Protein AF-Q5DHF4-F1 (afdb_monomer)

Sequence (108 aa):
MCNHASPGHPGHPYKANAWPYVVRICTQFREAENAPVLPWAAYTPNMSPPIEHVCYTLDRRVRQRVPVQANIQRLRTAIEEEWDNIPLAIINSLINSMRRRCVLHCMR

Secondary structure (DSSP, 8-state):
-------------------HHHHHHHHHHHHHTT-------TT-TT---HHHHHHHHHHHHHHHSSS---SHHHHHHHHHHHHHTS-HHHHHHHHHHHHHHHHHHHT-

Radius of gyration: 18.29 Å; Cα contacts (8 Å, |Δi|>4): 28; chains: 1; bounding box: 51×37×46 Å

Structure (mmCIF, N/CA/C/O backbone):
data_AF-Q5DHF4-F1
#
_entry.id   AF-Q5DHF4-F1
#
loop_
_atom_site.group_PDB
_atom_site.id
_atom_site.type_symbol
_atom_site.label_atom_id
_atom_site.label_alt_id
_atom_site.label_comp_id
_atom_site.label_asym_id
_atom_site.label_entity_id
_atom_site.label_seq_id
_atom_site.pdbx_PDB_ins_code
_atom_site.Cartn_x
_atom_site.Cartn_y
_atom_site.Cartn_z
_atom_site.occupancy
_atom_site.B_iso_or_equiv
_atom_site.auth_seq_id
_atom_site.auth_comp_id
_atom_site.auth_asym_id
_atom_site.auth_atom_id
_atom_site.pdbx_PDB_model_num
ATOM 1 N N . MET A 1 1 ? 35.585 7.755 -13.337 1.00 36.84 1 MET A N 1
ATOM 2 C CA . MET A 1 1 ? 35.652 8.274 -11.954 1.00 36.84 1 MET A CA 1
ATOM 3 C C . MET A 1 1 ? 35.468 9.780 -12.016 1.00 36.84 1 MET A C 1
ATOM 5 O O . MET A 1 1 ? 36.409 10.459 -12.390 1.00 36.84 1 MET A O 1
ATOM 9 N N . CYS A 1 2 ? 34.281 10.299 -11.701 1.00 26.50 2 CYS A N 1
ATOM 10 C CA . CYS A 1 2 ? 34.073 11.739 -11.522 1.00 26.50 2 CYS A CA 1
ATOM 11 C C . CYS A 1 2 ? 33.163 11.948 -10.308 1.00 26.50 2 CYS A C 1
ATOM 13 O O . CYS A 1 2 ? 31.942 11.888 -10.407 1.00 26.50 2 CYS A O 1
ATOM 15 N N . ASN A 1 3 ? 33.801 12.138 -9.154 1.00 35.25 3 ASN A N 1
ATOM 16 C CA . ASN A 1 3 ? 33.198 12.666 -7.937 1.00 35.25 3 ASN A CA 1
ATOM 17 C C . ASN A 1 3 ? 33.026 14.168 -8.118 1.00 35.25 3 ASN A C 1
ATOM 19 O O . ASN A 1 3 ? 34.050 14.833 -8.184 1.00 35.25 3 ASN A O 1
ATOM 23 N N . HIS A 1 4 ? 31.809 14.703 -8.143 1.00 32.00 4 HIS A N 1
ATOM 24 C CA . HIS A 1 4 ? 31.553 16.085 -7.726 1.00 32.00 4 HIS A CA 1
ATOM 25 C C . HIS A 1 4 ? 30.302 16.080 -6.843 1.00 32.00 4 HIS A C 1
ATOM 27 O O . HIS A 1 4 ? 29.190 15.814 -7.295 1.00 32.00 4 HIS A O 1
ATOM 33 N N . ALA A 1 5 ? 30.529 16.307 -5.551 1.00 36.75 5 ALA A N 1
ATOM 34 C CA . ALA A 1 5 ? 29.499 16.572 -4.562 1.00 36.75 5 ALA A CA 1
ATOM 35 C C . ALA A 1 5 ? 28.856 17.941 -4.842 1.00 36.75 5 ALA A C 1
ATOM 37 O O . ALA A 1 5 ? 29.550 18.875 -5.240 1.00 36.75 5 ALA A O 1
ATOM 38 N N . SER A 1 6 ? 27.550 18.075 -4.601 1.00 32.25 6 SER A N 1
ATOM 39 C CA . SER A 1 6 ? 26.890 19.384 -4.509 1.00 32.25 6 SER A CA 1
ATOM 40 C C . SER A 1 6 ? 26.238 19.560 -3.135 1.00 32.25 6 SER A C 1
ATOM 42 O O . SER A 1 6 ? 25.707 18.584 -2.594 1.00 32.25 6 SER A O 1
ATOM 44 N N . PRO A 1 7 ? 26.325 20.771 -2.550 1.00 37.59 7 PRO A N 1
ATOM 45 C CA . PRO A 1 7 ? 26.000 21.035 -1.158 1.00 37.59 7 PRO A CA 1
ATOM 46 C C . PRO A 1 7 ? 24.495 21.243 -0.956 1.00 37.59 7 PRO A C 1
ATOM 48 O O . PRO A 1 7 ? 23.752 21.549 -1.887 1.00 37.59 7 PRO A O 1
ATOM 51 N N . GLY A 1 8 ? 24.049 21.020 0.279 1.00 45.72 8 GLY A N 1
ATOM 52 C CA . GLY A 1 8 ? 22.641 20.991 0.656 1.00 45.72 8 GLY A CA 1
ATOM 53 C C . GLY A 1 8 ? 21.886 22.308 0.458 1.00 45.72 8 GLY A C 1
ATOM 54 O O . GLY A 1 8 ? 22.415 23.394 0.671 1.00 45.72 8 GLY A O 1
ATOM 55 N N . HIS A 1 9 ? 20.598 22.167 0.142 1.00 33.50 9 HIS A N 1
ATOM 56 C CA . HIS A 1 9 ? 19.557 23.154 0.418 1.00 33.50 9 HIS A CA 1
ATOM 57 C C . HIS A 1 9 ? 18.306 22.415 0.937 1.00 33.50 9 HIS A C 1
ATOM 59 O O . HIS A 1 9 ? 18.046 21.290 0.491 1.00 33.50 9 HIS A O 1
ATOM 65 N N . PRO A 1 10 ? 17.549 22.983 1.898 1.00 47.75 10 PRO A N 1
ATOM 66 C CA . PRO A 1 10 ? 16.504 22.281 2.622 1.00 47.75 10 PRO A CA 1
ATOM 67 C C . PRO A 1 10 ? 15.177 22.450 1.882 1.00 47.75 10 PRO A C 1
ATOM 69 O O . PRO A 1 10 ? 14.631 23.544 1.778 1.00 47.75 10 PRO A O 1
ATOM 72 N N . GLY A 1 11 ? 14.658 21.357 1.344 1.00 31.38 11 GLY A N 1
ATOM 73 C CA . GLY A 1 11 ? 13.377 21.347 0.656 1.00 31.38 11 GLY A CA 1
ATOM 74 C C . GLY A 1 11 ? 12.952 19.909 0.458 1.00 31.38 11 GLY A C 1
ATOM 75 O O . GLY A 1 11 ? 13.554 19.201 -0.339 1.00 31.38 11 GLY A O 1
ATOM 76 N N . HIS A 1 12 ? 11.987 19.489 1.274 1.00 43.25 12 HIS A N 1
ATOM 77 C CA . HIS A 1 12 ? 11.369 18.165 1.343 1.00 43.25 12 HIS A CA 1
ATOM 78 C C . HIS A 1 12 ? 11.539 17.291 0.085 1.00 43.25 12 HIS A C 1
ATOM 80 O O . HIS A 1 12 ? 10.801 17.457 -0.886 1.00 43.25 12 HIS A O 1
ATOM 86 N N . PRO A 1 13 ? 12.428 16.285 0.130 1.00 38.12 13 PRO A N 1
ATOM 87 C CA . PRO A 1 13 ? 12.365 15.158 -0.767 1.00 38.12 13 PRO A CA 1
ATOM 88 C C . PRO A 1 13 ? 11.818 13.977 0.035 1.00 38.12 13 PRO A C 1
ATOM 90 O O . PRO A 1 13 ? 12.404 13.564 1.037 1.00 38.12 13 PRO A O 1
ATOM 93 N N . TYR A 1 14 ? 10.729 13.368 -0.411 1.00 41.78 14 TYR A N 1
ATOM 94 C CA . TYR A 1 14 ? 10.479 11.949 -0.138 1.00 41.78 14 TYR A CA 1
ATOM 95 C C . TYR A 1 14 ? 11.582 11.158 -0.862 1.00 41.78 14 TYR A C 1
ATOM 97 O O . TYR A 1 14 ? 11.411 10.581 -1.927 1.00 41.78 14 TYR A O 1
ATOM 105 N N . LYS A 1 15 ? 12.794 11.249 -0.312 1.00 45.19 15 LYS A N 1
ATOM 106 C CA . LYS A 1 15 ? 13.962 10.465 -0.669 1.00 45.19 15 LYS A CA 1
ATOM 107 C C . LYS A 1 15 ? 13.833 9.197 0.154 1.00 45.19 15 LYS A C 1
ATOM 109 O O . LYS A 1 15 ? 13.637 9.289 1.364 1.00 45.19 15 LYS A O 1
ATOM 114 N N . ALA A 1 16 ? 13.998 8.034 -0.465 1.00 52.47 16 ALA A N 1
ATOM 115 C CA . ALA A 1 16 ? 14.301 6.828 0.288 1.00 52.47 16 ALA A CA 1
ATOM 116 C C . 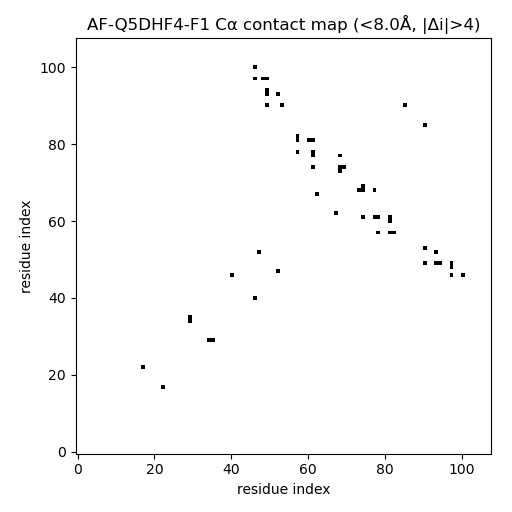ALA A 1 16 ? 15.646 7.050 1.005 1.00 52.47 16 ALA A C 1
ATOM 118 O O . ALA A 1 16 ? 16.717 6.784 0.468 1.00 52.47 16 ALA A O 1
ATOM 119 N N . ASN A 1 17 ? 15.591 7.586 2.220 1.00 52.59 17 ASN A N 1
ATOM 120 C CA . ASN A 1 17 ? 16.689 7.712 3.171 1.00 52.59 17 ASN A CA 1
ATOM 121 C C . ASN A 1 17 ? 16.938 6.367 3.872 1.00 52.59 17 ASN A C 1
ATOM 123 O O . ASN A 1 17 ? 17.215 6.317 5.069 1.00 52.59 17 ASN A O 1
ATOM 127 N N . ALA A 1 18 ? 16.806 5.266 3.126 1.00 59.72 18 ALA A N 1
ATOM 128 C CA . ALA A 1 18 ? 17.052 3.938 3.648 1.00 59.72 18 ALA A CA 1
ATOM 129 C C . ALA A 1 18 ? 18.522 3.848 4.067 1.00 59.72 18 ALA A C 1
ATOM 131 O O . ALA A 1 18 ? 19.427 4.188 3.303 1.00 59.72 18 ALA A O 1
ATOM 132 N N . TRP A 1 19 ? 18.749 3.404 5.301 1.00 75.19 19 TRP A N 1
ATOM 133 C CA . TRP A 1 19 ? 20.086 3.212 5.847 1.00 75.19 19 TRP A CA 1
ATOM 134 C C . TRP A 1 19 ? 20.929 2.350 4.892 1.00 75.19 19 TRP A C 1
ATOM 136 O O . TRP A 1 19 ? 20.397 1.372 4.360 1.00 75.19 19 TRP A O 1
ATOM 146 N N . PRO A 1 20 ? 22.235 2.626 4.702 1.00 75.62 20 PRO A N 1
ATOM 147 C CA . PRO A 1 20 ? 23.089 1.841 3.800 1.00 75.62 20 PRO A CA 1
ATOM 148 C C . PRO A 1 20 ? 23.022 0.331 4.069 1.00 75.62 20 PRO A C 1
ATOM 150 O O . PRO A 1 20 ? 23.055 -0.489 3.153 1.00 75.62 20 PRO A O 1
ATOM 153 N N . TYR A 1 21 ? 22.850 -0.034 5.340 1.00 77.12 21 TYR A N 1
ATOM 154 C CA . TYR A 1 21 ? 22.614 -1.406 5.771 1.00 77.12 21 TYR A CA 1
ATOM 155 C C . TYR A 1 21 ? 21.314 -2.009 5.209 1.00 77.12 21 TYR A C 1
ATOM 157 O O . TYR A 1 21 ? 21.337 -3.119 4.682 1.00 77.12 21 TYR A O 1
ATOM 165 N N . VAL A 1 22 ? 20.202 -1.269 5.274 1.00 78.69 22 VAL A N 1
ATOM 166 C CA . VAL A 1 22 ? 18.895 -1.678 4.735 1.00 78.69 22 VAL A CA 1
ATOM 167 C C . VAL A 1 22 ? 18.974 -1.824 3.219 1.00 78.69 22 VAL A C 1
ATOM 169 O O . VAL A 1 22 ? 18.530 -2.833 2.683 1.00 78.69 22 VAL A O 1
ATOM 172 N N . VAL A 1 23 ? 19.619 -0.877 2.532 1.00 79.31 23 VAL A N 1
ATOM 173 C CA . VAL A 1 23 ? 19.826 -0.948 1.076 1.00 79.31 23 VAL A CA 1
ATOM 174 C C . VAL A 1 23 ? 20.561 -2.230 0.691 1.00 79.31 23 VAL A C 1
ATOM 176 O O . VAL A 1 23 ? 20.140 -2.925 -0.233 1.00 79.31 23 VAL A O 1
ATOM 179 N N . ARG A 1 24 ? 21.625 -2.580 1.421 1.00 83.62 24 ARG A N 1
ATOM 180 C CA . ARG A 1 24 ? 22.407 -3.796 1.170 1.00 83.62 24 ARG A CA 1
ATOM 181 C C . ARG A 1 24 ? 21.575 -5.066 1.353 1.00 83.62 24 ARG A C 1
ATOM 183 O O . ARG A 1 24 ? 21.581 -5.908 0.463 1.00 83.62 24 ARG A O 1
ATOM 190 N N . ILE A 1 25 ? 20.843 -5.187 2.461 1.00 85.94 25 ILE A N 1
ATOM 191 C CA . ILE A 1 25 ? 20.005 -6.369 2.730 1.00 85.94 25 ILE A CA 1
ATOM 192 C C . ILE A 1 25 ? 18.897 -6.504 1.691 1.00 85.94 25 ILE A C 1
ATOM 194 O O . ILE A 1 25 ? 18.709 -7.579 1.130 1.00 85.94 25 ILE A O 1
ATOM 198 N N . CYS A 1 26 ? 18.191 -5.414 1.387 1.00 81.62 26 CYS A N 1
ATOM 199 C CA . CYS A 1 26 ? 17.136 -5.430 0.379 1.00 81.62 26 CYS A CA 1
ATOM 200 C C . CYS A 1 26 ? 17.679 -5.796 -1.010 1.00 81.62 26 CYS A C 1
ATOM 202 O O . CYS A 1 26 ? 16.998 -6.483 -1.765 1.00 81.62 26 CYS A O 1
ATOM 204 N N . THR A 1 27 ? 18.903 -5.371 -1.338 1.00 82.00 27 THR A N 1
ATOM 205 C CA . THR A 1 27 ? 19.560 -5.719 -2.606 1.00 82.00 27 THR A CA 1
ATOM 206 C C . THR A 1 27 ? 19.877 -7.212 -2.672 1.00 82.00 27 THR A C 1
ATOM 208 O O . THR A 1 27 ? 19.479 -7.859 -3.635 1.00 82.00 27 THR A O 1
ATOM 211 N N . GLN A 1 28 ? 20.498 -7.769 -1.626 1.00 89.12 28 GLN A N 1
ATOM 212 C CA . GLN A 1 28 ? 20.828 -9.198 -1.545 1.00 89.12 28 GLN A CA 1
ATOM 213 C C . GLN A 1 28 ? 19.581 -10.083 -1.620 1.00 89.12 28 GLN A C 1
ATOM 215 O O . GLN A 1 28 ? 19.557 -11.063 -2.357 1.00 89.12 28 GLN A O 1
ATOM 220 N N . PHE A 1 29 ? 18.529 -9.717 -0.884 1.00 90.38 29 PHE A N 1
ATOM 221 C CA . PHE A 1 29 ? 17.264 -10.445 -0.912 1.00 90.38 29 PHE A CA 1
ATOM 222 C C . PHE A 1 29 ? 16.630 -10.414 -2.306 1.00 90.38 29 PHE A C 1
ATOM 224 O O . PHE A 1 29 ? 16.242 -11.446 -2.839 1.00 90.38 29 PHE A O 1
ATOM 231 N N . ARG A 1 30 ? 16.580 -9.237 -2.941 1.00 86.75 30 ARG A N 1
ATOM 232 C CA . ARG A 1 30 ? 16.039 -9.089 -4.297 1.00 86.75 30 ARG A CA 1
ATOM 233 C C . ARG A 1 30 ? 16.790 -9.948 -5.317 1.00 86.75 30 ARG A C 1
ATOM 235 O O . ARG A 1 30 ? 16.154 -10.534 -6.188 1.00 86.75 30 ARG A O 1
ATOM 242 N N . GLU A 1 31 ? 18.118 -9.989 -5.227 1.00 87.81 31 GLU A N 1
ATOM 243 C CA . GLU A 1 31 ? 18.964 -10.816 -6.096 1.00 87.81 31 GLU A CA 1
ATOM 244 C C . GLU A 1 31 ? 18.691 -12.309 -5.891 1.00 87.81 31 GLU A C 1
ATOM 246 O O . GLU A 1 31 ? 18.536 -13.029 -6.874 1.00 87.81 31 GLU A O 1
ATOM 251 N N . ALA A 1 32 ? 18.547 -12.761 -4.641 1.00 92.62 32 ALA A N 1
ATOM 252 C CA . ALA A 1 32 ? 18.194 -14.147 -4.328 1.00 92.62 32 ALA A CA 1
ATOM 253 C C . ALA A 1 32 ? 16.815 -14.546 -4.886 1.00 92.62 32 ALA A C 1
ATOM 255 O O . ALA A 1 32 ? 16.652 -15.641 -5.419 1.00 92.62 32 ALA A O 1
ATOM 256 N N . GLU A 1 33 ? 15.845 -13.633 -4.829 1.00 91.94 33 GLU A N 1
ATOM 257 C CA . GLU A 1 33 ? 14.484 -13.839 -5.339 1.00 91.94 33 GLU A CA 1
ATOM 258 C C . GLU A 1 33 ? 14.358 -13.627 -6.861 1.00 91.94 33 GLU A C 1
ATOM 260 O O . GLU A 1 33 ? 13.263 -13.730 -7.411 1.00 91.94 33 GLU A O 1
ATOM 265 N N . ASN A 1 34 ? 15.452 -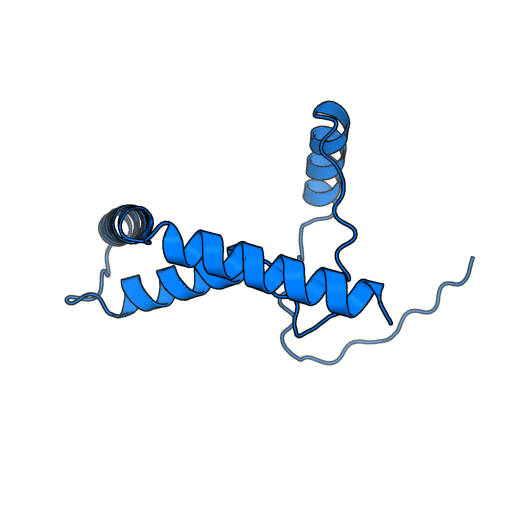13.305 -7.567 1.00 88.44 34 ASN A N 1
ATOM 266 C CA . ASN A 1 34 ? 15.449 -12.938 -8.993 1.00 88.44 34 ASN A CA 1
ATOM 267 C C . ASN A 1 34 ? 14.418 -11.847 -9.344 1.00 88.44 34 ASN A C 1
ATOM 269 O O . ASN A 1 34 ? 13.883 -11.794 -10.456 1.00 88.44 34 ASN A O 1
ATOM 273 N N . ALA A 1 35 ? 14.121 -10.962 -8.393 1.00 79.19 35 ALA A N 1
ATOM 274 C CA . ALA A 1 35 ? 13.105 -9.942 -8.574 1.00 79.19 35 ALA A CA 1
ATOM 275 C C . ALA A 1 35 ? 13.653 -8.805 -9.464 1.00 79.19 35 ALA A C 1
ATOM 277 O O . ALA A 1 35 ? 14.687 -8.205 -9.141 1.00 79.19 35 ALA A O 1
ATOM 278 N N . PRO A 1 36 ? 12.982 -8.471 -10.584 1.00 74.88 36 PRO A N 1
ATOM 279 C CA . PRO A 1 36 ? 13.495 -7.495 -11.534 1.00 74.88 36 PRO A CA 1
ATOM 280 C C . PRO A 1 36 ? 13.563 -6.094 -10.921 1.00 74.88 36 PRO A C 1
ATOM 282 O O . PRO A 1 36 ? 12.645 -5.634 -10.237 1.00 74.88 36 PRO A O 1
ATOM 285 N N . VAL A 1 37 ? 14.652 -5.380 -11.212 1.00 69.12 37 VAL A N 1
ATOM 286 C CA . VAL A 1 37 ? 14.782 -3.963 -10.863 1.00 69.12 37 VAL A CA 1
ATOM 287 C C . VAL A 1 37 ? 14.000 -3.147 -11.876 1.00 69.12 37 VAL A C 1
ATOM 289 O O . VAL A 1 37 ? 14.356 -3.096 -13.051 1.00 69.12 37 VAL A O 1
ATOM 292 N N . LEU A 1 38 ? 12.941 -2.484 -11.424 1.00 65.12 38 LEU A N 1
ATOM 293 C CA . LEU A 1 38 ? 12.255 -1.500 -12.252 1.00 65.12 38 LEU A CA 1
ATOM 294 C C . LEU A 1 38 ? 13.188 -0.289 -12.446 1.00 65.12 38 LEU A C 1
ATOM 296 O O . LEU A 1 38 ? 13.640 0.270 -11.442 1.00 65.12 38 LEU A O 1
ATOM 300 N N . PRO A 1 39 ? 13.482 0.137 -13.692 1.00 58.59 39 PRO A N 1
ATOM 301 C CA . PRO A 1 39 ? 14.273 1.333 -13.971 1.00 58.59 39 PRO A CA 1
ATOM 302 C C . PRO A 1 39 ? 13.424 2.573 -13.667 1.00 58.59 39 PRO A C 1
ATOM 304 O O . PRO A 1 39 ? 12.895 3.241 -14.550 1.00 58.59 39 PRO A O 1
ATOM 307 N N . TRP A 1 40 ? 13.214 2.842 -12.383 1.00 61.12 40 TRP A N 1
ATOM 308 C CA . TRP A 1 40 ? 12.519 4.031 -11.922 1.00 61.12 40 TRP A CA 1
ATOM 309 C C . TRP A 1 40 ? 13.487 5.206 -11.936 1.00 61.12 40 TRP A C 1
ATOM 311 O O . TRP A 1 40 ? 14.548 5.152 -11.310 1.00 61.12 40 TRP A O 1
ATOM 321 N N . ALA A 1 41 ? 13.129 6.289 -12.620 1.00 49.94 41 ALA A N 1
ATOM 322 C CA . ALA A 1 41 ? 13.881 7.523 -12.500 1.00 49.94 41 ALA A CA 1
ATOM 323 C C . ALA A 1 41 ? 13.632 8.096 -11.099 1.00 49.94 41 ALA A C 1
ATOM 325 O O . ALA A 1 41 ? 12.577 8.660 -10.819 1.00 49.94 41 ALA A O 1
ATOM 326 N N . ALA A 1 42 ? 14.630 7.999 -10.219 1.00 53.12 42 ALA A N 1
ATOM 327 C CA . ALA A 1 42 ? 14.609 8.576 -8.869 1.00 53.12 42 ALA A CA 1
ATOM 328 C C . ALA A 1 42 ? 14.402 10.113 -8.839 1.00 53.12 42 ALA A C 1
ATOM 330 O O . ALA A 1 42 ? 14.362 10.708 -7.767 1.00 53.12 42 ALA A O 1
ATOM 331 N N . TYR A 1 43 ? 14.279 10.750 -10.009 1.00 51.25 43 TYR A N 1
ATOM 332 C CA . TYR A 1 43 ? 14.233 12.194 -10.210 1.00 51.25 43 TYR A CA 1
ATOM 333 C C . TYR A 1 43 ? 12.989 12.705 -10.949 1.00 51.25 43 TYR A C 1
ATOM 335 O O . TYR A 1 43 ? 12.892 1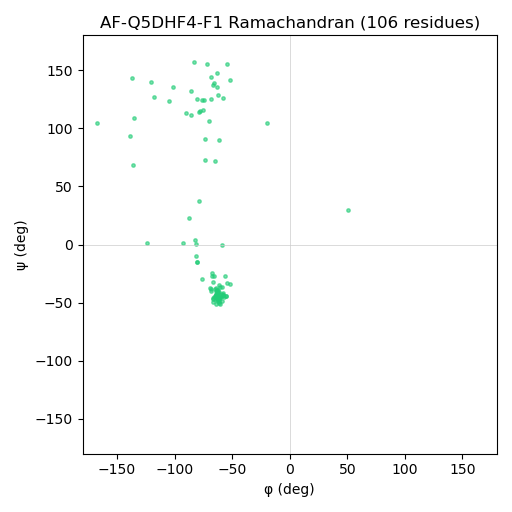3.908 -11.166 1.00 51.25 43 TYR A O 1
ATOM 343 N N . THR A 1 44 ? 12.030 11.859 -11.342 1.00 53.88 44 THR A N 1
ATOM 344 C CA . THR A 1 44 ? 10.802 12.338 -12.004 1.00 53.88 44 THR A CA 1
ATOM 345 C C . THR A 1 44 ? 9.738 12.744 -10.970 1.00 53.88 44 THR A C 1
ATOM 347 O O . THR A 1 44 ? 9.169 11.866 -10.325 1.00 53.88 44 THR A O 1
ATOM 350 N N . PRO A 1 45 ? 9.390 14.041 -10.823 1.00 54.94 45 PRO A N 1
ATOM 351 C CA . PRO A 1 45 ? 8.417 14.502 -9.819 1.00 54.94 45 PRO A CA 1
ATOM 352 C C . PRO A 1 45 ? 6.991 14.014 -10.105 1.00 54.94 45 PRO A C 1
ATOM 354 O O . PRO A 1 45 ? 6.171 13.881 -9.206 1.00 54.94 45 PRO A O 1
ATOM 357 N N . ASN A 1 46 ? 6.689 13.705 -11.371 1.00 56.12 46 ASN A N 1
ATOM 358 C CA . ASN A 1 46 ? 5.412 13.127 -11.792 1.00 56.12 46 ASN A CA 1
ATOM 359 C C . ASN A 1 46 ? 5.409 11.593 -11.701 1.00 56.12 46 ASN A C 1
ATOM 361 O O . ASN A 1 46 ? 4.675 10.912 -12.406 1.00 56.12 46 ASN A O 1
ATOM 365 N N . MET A 1 47 ? 6.271 11.016 -10.883 1.00 58.50 47 MET A N 1
ATOM 366 C CA . MET A 1 47 ? 6.396 9.581 -10.716 1.00 58.50 47 MET A CA 1
ATOM 367 C C . MET A 1 47 ? 6.506 9.327 -9.212 1.00 58.50 47 MET A C 1
ATOM 369 O O . MET A 1 47 ? 7.545 8.937 -8.694 1.00 58.50 47 MET A O 1
ATOM 373 N N . SER A 1 48 ? 5.403 9.577 -8.505 1.00 63.66 48 SER A N 1
ATOM 374 C CA . SER A 1 48 ? 5.125 8.905 -7.234 1.00 63.66 48 SER A CA 1
ATOM 375 C C . SER A 1 48 ? 4.693 7.473 -7.550 1.00 63.66 48 SER A C 1
ATOM 377 O O . SER A 1 48 ? 3.756 7.302 -8.349 1.00 63.66 48 SER A O 1
ATOM 379 N N . PRO A 1 49 ? 5.357 6.444 -6.993 1.00 66.62 49 PRO A N 1
ATOM 380 C CA . PRO A 1 49 ? 4.966 5.055 -7.171 1.00 66.62 49 PRO A CA 1
ATOM 381 C C . PRO A 1 49 ? 3.498 4.838 -6.766 1.00 66.62 49 PRO A C 1
ATOM 383 O O . PRO A 1 49 ? 2.983 5.564 -5.912 1.00 66.62 49 PRO A O 1
ATOM 386 N N . PRO A 1 50 ? 2.813 3.810 -7.3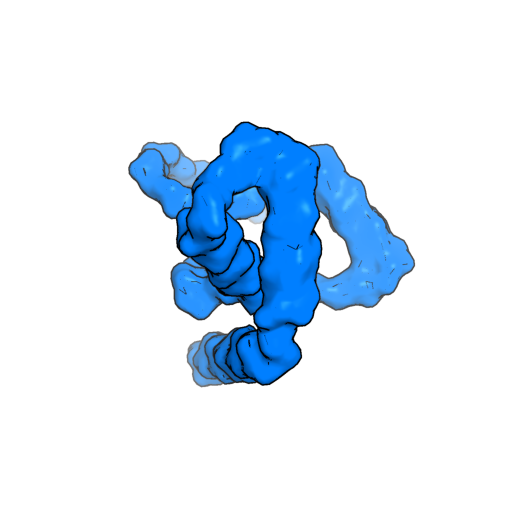02 1.00 71.12 50 PRO A N 1
ATOM 387 C CA . PRO A 1 50 ? 1.419 3.538 -6.958 1.00 71.12 50 PRO A CA 1
ATOM 388 C C . PRO A 1 50 ? 1.223 3.396 -5.444 1.00 71.12 50 PRO A C 1
ATOM 390 O O . PRO A 1 50 ? 0.196 3.816 -4.918 1.00 71.12 50 PRO A O 1
ATOM 393 N N . ILE A 1 51 ? 2.233 2.864 -4.743 1.00 75.81 51 ILE A N 1
ATOM 394 C CA . ILE A 1 51 ? 2.193 2.670 -3.295 1.00 75.81 51 ILE A CA 1
ATOM 395 C C . ILE A 1 51 ? 2.127 3.989 -2.522 1.00 75.81 51 ILE A C 1
ATOM 397 O O . ILE A 1 51 ? 1.363 4.077 -1.573 1.00 75.81 51 ILE A O 1
ATOM 401 N N . GLU A 1 52 ? 2.824 5.045 -2.956 1.00 78.69 52 GLU A N 1
ATOM 402 C CA . GLU A 1 52 ? 2.731 6.359 -2.304 1.00 78.69 52 GLU A CA 1
ATOM 403 C C . GLU A 1 52 ? 1.320 6.933 -2.424 1.00 78.69 52 GLU A C 1
ATOM 405 O O . GLU A 1 52 ? 0.781 7.478 -1.462 1.00 78.69 52 GLU A O 1
ATOM 410 N N . HIS A 1 53 ? 0.688 6.770 -3.588 1.00 79.50 53 HIS A N 1
ATOM 411 C CA . HIS A 1 53 ? -0.670 7.258 -3.802 1.00 79.50 53 HIS A CA 1
ATOM 412 C C . HIS A 1 53 ? -1.703 6.483 -2.973 1.00 79.50 53 HIS A C 1
ATOM 414 O O . HIS A 1 53 ? -2.643 7.072 -2.432 1.00 79.50 53 HIS A O 1
ATOM 420 N N . VAL A 1 54 ? -1.518 5.168 -2.842 1.00 85.00 54 VAL A N 1
ATOM 421 C CA . VAL A 1 54 ? -2.336 4.323 -1.964 1.00 85.00 54 VAL A CA 1
ATOM 422 C C . VAL A 1 54 ? -2.144 4.736 -0.501 1.00 85.00 54 VAL A C 1
ATOM 424 O O . VAL A 1 54 ? -3.134 4.999 0.178 1.00 85.00 54 VAL A O 1
ATOM 427 N N . CYS A 1 55 ? -0.901 4.909 -0.040 1.00 85.12 55 CYS A N 1
ATOM 428 C CA . CYS A 1 55 ? -0.591 5.379 1.314 1.00 85.12 55 CYS A CA 1
ATOM 429 C C . CYS A 1 55 ? -1.216 6.748 1.615 1.00 85.12 55 CYS A C 1
ATOM 431 O O . CYS A 1 55 ? -1.817 6.931 2.671 1.00 85.12 55 CYS A O 1
ATOM 433 N N . TYR A 1 56 ? -1.140 7.695 0.676 1.00 85.75 56 TYR A N 1
ATOM 434 C CA . TYR A 1 56 ? -1.783 9.003 0.816 1.00 85.75 56 TYR A CA 1
ATOM 435 C C . TYR A 1 56 ? -3.312 8.891 0.912 1.00 85.75 56 TYR A C 1
ATOM 437 O O . TYR A 1 56 ? -3.950 9.561 1.725 1.00 85.75 56 TYR A O 1
ATOM 445 N N . THR A 1 57 ? -3.913 8.021 0.098 1.00 86.38 57 THR A N 1
ATOM 446 C CA . THR A 1 57 ? -5.362 7.783 0.118 1.00 86.38 57 THR A CA 1
ATOM 447 C C . THR A 1 57 ? -5.811 7.203 1.459 1.00 86.38 57 THR A C 1
ATOM 449 O O . THR A 1 57 ? -6.827 7.644 1.998 1.00 86.38 57 THR A O 1
ATOM 452 N N . LEU A 1 58 ? -5.043 6.265 2.015 1.00 89.19 58 LEU A N 1
ATOM 453 C CA . LEU A 1 58 ? -5.297 5.662 3.324 1.00 89.19 58 LEU A CA 1
ATOM 454 C C . LEU A 1 58 ? -5.196 6.675 4.454 1.00 89.19 58 LEU A C 1
ATOM 456 O O . LEU A 1 58 ? -6.136 6.795 5.235 1.00 89.19 58 LEU A O 1
ATOM 460 N N . ASP A 1 59 ? -4.102 7.439 4.513 1.00 87.62 59 ASP A N 1
ATOM 461 C CA . ASP A 1 59 ? -3.911 8.476 5.533 1.00 87.62 59 ASP A CA 1
ATOM 462 C C . ASP A 1 59 ? -5.085 9.465 5.525 1.00 87.62 59 ASP A C 1
ATOM 464 O O . ASP A 1 59 ? -5.667 9.759 6.571 1.00 87.62 59 ASP A O 1
ATOM 468 N N . ARG A 1 60 ? -5.526 9.893 4.335 1.00 89.69 60 ARG A N 1
ATOM 469 C CA . ARG A 1 60 ? -6.678 10.790 4.202 1.00 89.69 60 ARG A CA 1
ATOM 470 C C . ARG A 1 60 ? -7.974 10.166 4.722 1.00 89.69 60 ARG A C 1
ATOM 472 O O . ARG A 1 60 ? -8.710 10.842 5.437 1.00 89.69 60 ARG A O 1
ATOM 479 N N . ARG A 1 61 ? -8.267 8.910 4.374 1.00 89.38 61 ARG A N 1
ATOM 480 C CA . ARG A 1 61 ? -9.490 8.216 4.818 1.00 89.38 61 ARG A CA 1
ATOM 481 C C . ARG A 1 61 ? -9.502 8.009 6.329 1.00 89.38 61 ARG A C 1
ATOM 483 O O . ARG A 1 61 ? -10.490 8.324 6.983 1.00 89.38 61 ARG A O 1
ATOM 490 N N . VAL A 1 62 ? -8.377 7.583 6.898 1.00 89.56 62 VAL A N 1
ATOM 491 C CA . VAL A 1 62 ? -8.233 7.378 8.344 1.00 89.56 62 VAL A CA 1
ATOM 492 C C . VAL A 1 62 ? -8.398 8.691 9.116 1.00 89.56 62 VAL A C 1
ATOM 494 O O . VAL A 1 62 ? -9.084 8.709 10.136 1.00 89.56 62 VAL A O 1
ATOM 497 N N . ARG A 1 63 ? -7.857 9.811 8.613 1.00 87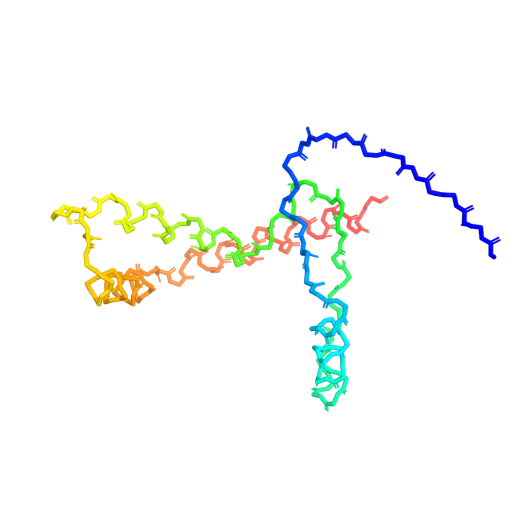.19 63 ARG A N 1
ATOM 498 C CA . ARG A 1 63 ? 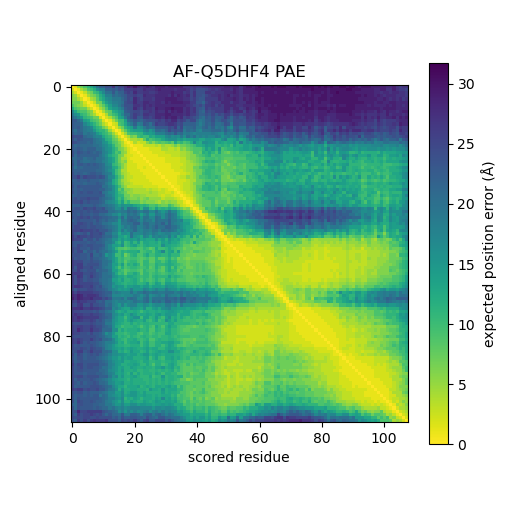-8.042 11.147 9.218 1.00 87.19 63 ARG A CA 1
ATOM 499 C C . ARG A 1 63 ?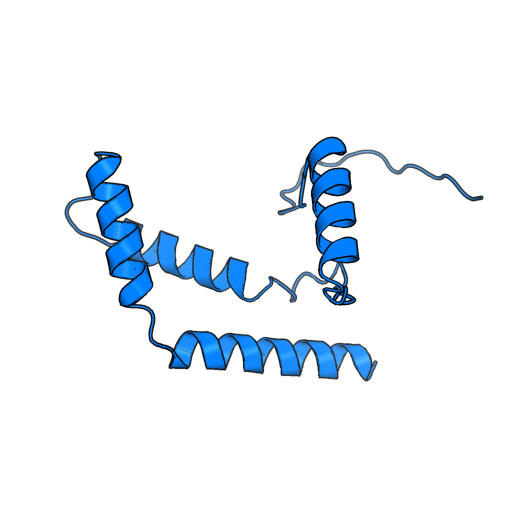 -9.474 11.675 9.141 1.00 87.19 63 ARG A C 1
ATOM 501 O O . ARG A 1 63 ? -9.852 12.495 9.969 1.00 87.19 63 ARG A O 1
ATOM 508 N N . GLN A 1 64 ? -10.249 11.244 8.147 1.00 89.12 64 GLN A N 1
ATOM 509 C CA . GLN A 1 64 ? -11.646 11.651 7.968 1.00 89.12 64 GLN A CA 1
ATOM 510 C C . GLN A 1 64 ? -12.623 10.859 8.847 1.00 89.12 64 GLN A C 1
ATOM 512 O O . GLN A 1 64 ? -13.791 11.236 8.944 1.00 89.12 64 GLN A O 1
ATOM 517 N N . ARG A 1 65 ? -12.173 9.783 9.507 1.00 86.25 65 ARG A N 1
ATOM 518 C CA . ARG A 1 65 ? -13.011 9.015 10.433 1.00 86.25 65 ARG A CA 1
ATOM 519 C C . ARG A 1 65 ? -13.368 9.841 11.669 1.00 86.25 65 ARG A C 1
ATOM 521 O O . ARG A 1 65 ? -12.519 10.500 12.267 1.00 86.25 65 ARG A O 1
ATOM 528 N N . VAL A 1 66 ? -14.632 9.743 12.079 1.00 81.25 66 VAL A N 1
ATOM 529 C CA . VAL A 1 66 ? -15.167 10.373 13.290 1.00 81.25 66 VAL A CA 1
ATOM 530 C C . VAL A 1 66 ? -15.666 9.275 14.239 1.00 81.25 66 VAL A C 1
ATOM 532 O O . VAL A 1 66 ? -16.476 8.453 13.815 1.00 81.25 66 VAL A O 1
ATOM 535 N N . PRO A 1 67 ? -15.226 9.245 15.511 1.00 79.31 67 PRO A N 1
ATOM 536 C CA . PRO A 1 67 ? -14.229 10.125 16.125 1.00 79.31 67 PRO A CA 1
ATOM 537 C C . PRO A 1 67 ? -12.806 9.838 15.623 1.00 79.31 67 PRO A C 1
ATOM 539 O O . PRO A 1 67 ? -12.486 8.719 15.217 1.00 79.31 67 PRO A O 1
ATOM 542 N N . VAL A 1 68 ? -11.937 10.851 15.704 1.00 75.81 68 VAL A N 1
ATOM 543 C CA . VAL A 1 68 ? -10.510 10.700 15.392 1.00 75.81 68 VAL A CA 1
ATOM 544 C C . VAL A 1 68 ? -9.915 9.612 16.290 1.00 75.81 68 VAL A C 1
ATOM 546 O O . VAL A 1 68 ? -10.048 9.641 17.516 1.00 75.81 68 VAL A O 1
ATOM 549 N N . GLN A 1 69 ? -9.272 8.627 15.668 1.00 77.75 69 GLN A N 1
ATOM 550 C CA . GLN A 1 69 ? -8.724 7.451 16.341 1.00 77.75 69 GLN A CA 1
ATOM 551 C C . GLN A 1 69 ? -7.460 7.847 17.131 1.00 77.75 69 GLN A C 1
ATOM 553 O O . GLN A 1 69 ? -6.355 7.824 16.601 1.00 77.75 69 GLN A O 1
ATOM 558 N N . ALA A 1 70 ? -7.609 8.231 18.403 1.00 76.88 70 ALA A N 1
ATOM 559 C CA . ALA A 1 70 ? -6.487 8.657 19.256 1.00 76.88 70 ALA A CA 1
ATOM 560 C C . ALA A 1 70 ? -5.676 7.493 19.868 1.00 76.88 70 ALA A C 1
ATOM 562 O O . ALA A 1 70 ? -4.580 7.697 20.381 1.00 76.88 70 ALA A O 1
ATOM 563 N N . ASN A 1 71 ? -6.210 6.267 19.836 1.00 87.44 71 ASN A N 1
ATOM 564 C CA . ASN A 1 71 ? -5.565 5.079 20.400 1.00 87.44 71 ASN A CA 1
ATOM 565 C C . ASN A 1 71 ? -4.912 4.230 19.296 1.00 87.44 71 ASN A C 1
ATOM 567 O O . ASN A 1 71 ? -5.555 3.948 18.288 1.00 87.44 71 ASN A O 1
ATOM 571 N N . ILE A 1 72 ? -3.678 3.758 19.515 1.00 89.19 72 ILE A N 1
ATOM 572 C CA . ILE A 1 72 ? -2.876 3.027 18.511 1.00 89.19 72 ILE A CA 1
ATOM 573 C C . ILE A 1 72 ? -3.582 1.769 17.996 1.00 89.19 72 ILE A C 1
ATOM 575 O O . ILE A 1 72 ? -3.597 1.532 16.793 1.00 89.19 72 ILE A O 1
ATOM 579 N N . GLN A 1 73 ? -4.201 0.975 18.877 1.00 90.31 73 GLN A N 1
ATOM 580 C CA . GLN A 1 73 ? -4.909 -0.244 18.447 1.00 90.31 73 GLN A CA 1
ATOM 581 C C . GLN A 1 73 ? -6.087 0.089 17.530 1.00 90.31 73 GLN A C 1
ATOM 583 O O . GLN A 1 73 ? -6.320 -0.552 16.517 1.00 90.31 73 GLN A O 1
ATOM 588 N N . ARG A 1 74 ? -6.778 1.170 17.870 1.00 87.06 74 ARG A N 1
ATOM 589 C CA . ARG A 1 74 ? -7.925 1.712 17.151 1.00 87.06 74 ARG A CA 1
ATOM 590 C C . ARG A 1 74 ? -7.526 2.282 15.786 1.00 87.06 74 ARG A C 1
ATOM 592 O O . ARG A 1 74 ? -8.196 2.036 14.790 1.00 87.06 74 ARG A O 1
ATOM 599 N N . LEU A 1 75 ? -6.378 2.957 15.731 1.00 89.56 75 LEU A N 1
ATOM 600 C CA . LEU A 1 75 ? -5.766 3.417 14.490 1.00 89.56 75 LEU A CA 1
ATOM 601 C C . LEU A 1 75 ? -5.361 2.243 13.590 1.00 89.56 75 LEU A C 1
ATOM 603 O O . LEU A 1 75 ? -5.622 2.289 12.394 1.00 89.56 75 LEU A O 1
ATOM 607 N N . ARG A 1 76 ? -4.766 1.186 14.156 1.00 90.88 76 ARG A N 1
ATOM 608 C CA . ARG A 1 76 ? -4.394 -0.019 13.405 1.00 90.88 76 ARG A CA 1
ATOM 609 C C . ARG A 1 76 ? -5.614 -0.682 12.773 1.00 90.88 76 ARG A C 1
ATOM 611 O O . ARG A 1 76 ? -5.615 -0.880 11.564 1.00 90.88 76 ARG A O 1
ATOM 618 N N . THR A 1 77 ? -6.656 -0.939 13.561 1.00 90.38 77 THR A N 1
ATOM 619 C CA . THR A 1 77 ? -7.914 -1.501 13.051 1.00 90.38 77 THR A CA 1
ATOM 620 C C . THR A 1 77 ? -8.523 -0.605 11.977 1.00 90.38 77 THR A C 1
ATOM 622 O O . THR A 1 77 ? -8.946 -1.090 10.937 1.00 90.38 77 THR A O 1
ATOM 625 N N . ALA A 1 78 ? -8.501 0.717 12.171 1.00 89.81 78 ALA A N 1
ATOM 626 C CA . ALA A 1 78 ? -9.007 1.644 11.168 1.00 89.81 78 ALA A CA 1
ATOM 627 C C . ALA A 1 78 ? -8.209 1.608 9.858 1.00 89.81 78 ALA A C 1
ATOM 629 O O . ALA A 1 78 ? -8.800 1.722 8.791 1.00 89.81 78 ALA A O 1
ATOM 630 N N . ILE A 1 79 ? -6.885 1.447 9.921 1.00 91.06 79 ILE A N 1
ATOM 631 C CA . ILE A 1 79 ? -6.044 1.288 8.729 1.00 91.06 79 ILE A CA 1
ATOM 632 C C . ILE A 1 79 ? -6.369 -0.028 8.016 1.00 91.06 79 ILE A C 1
ATOM 634 O O . ILE A 1 79 ? -6.503 -0.012 6.798 1.00 91.06 79 ILE A O 1
ATOM 638 N N . GLU A 1 80 ? -6.507 -1.135 8.750 1.00 92.25 80 GLU A N 1
ATOM 639 C CA . GLU A 1 80 ? -6.855 -2.452 8.194 1.00 92.25 80 GLU A CA 1
ATOM 640 C C . GLU A 1 80 ? -8.233 -2.410 7.505 1.00 92.25 80 GLU A C 1
ATOM 642 O O . GLU A 1 80 ? -8.361 -2.783 6.342 1.00 92.25 80 GLU A O 1
ATOM 647 N N . GLU A 1 81 ? -9.241 -1.826 8.154 1.00 91.19 81 GLU A N 1
ATOM 648 C CA . GLU A 1 81 ? -10.566 -1.640 7.557 1.00 91.19 81 GLU A CA 1
ATOM 649 C C . GLU A 1 81 ? -10.537 -0.716 6.330 1.00 91.19 81 GLU A C 1
ATOM 651 O O . GLU A 1 81 ? -11.187 -0.995 5.324 1.00 91.19 81 GLU A O 1
ATOM 656 N N . GLU A 1 82 ? -9.823 0.413 6.381 1.00 91.06 82 GLU A N 1
ATOM 657 C CA . GLU A 1 82 ? -9.718 1.307 5.221 1.00 91.06 82 GLU A CA 1
ATOM 658 C C . GLU A 1 82 ? -8.945 0.674 4.067 1.00 91.06 82 GLU A C 1
ATOM 660 O O . GLU A 1 82 ? -9.266 0.960 2.913 1.00 91.06 82 GLU A O 1
ATOM 665 N N . TRP A 1 83 ? -7.962 -0.177 4.367 1.00 90.50 83 TRP A N 1
ATOM 666 C CA . TRP A 1 83 ? -7.214 -0.956 3.386 1.00 90.50 83 TRP A CA 1
ATOM 667 C C . TRP A 1 83 ? -8.130 -1.905 2.620 1.00 90.50 83 TRP A C 1
ATOM 669 O O . TRP A 1 83 ? -8.160 -1.856 1.389 1.00 90.50 83 TRP A O 1
ATOM 679 N N . ASP A 1 84 ? -8.945 -2.680 3.334 1.00 90.38 84 ASP A N 1
ATOM 680 C CA . ASP A 1 84 ? -9.907 -3.605 2.727 1.00 90.38 84 ASP A CA 1
ATOM 681 C C . ASP A 1 84 ? -11.013 -2.870 1.949 1.00 90.38 84 ASP A C 1
ATOM 683 O O . ASP A 1 84 ? -11.539 -3.374 0.956 1.00 90.38 84 ASP A O 1
ATOM 687 N N . ASN A 1 85 ? -11.320 -1.629 2.337 1.00 90.94 85 ASN A N 1
ATOM 688 C CA . ASN A 1 85 ? -12.279 -0.763 1.651 1.00 90.94 85 ASN A CA 1
ATOM 689 C C . ASN A 1 85 ? -11.701 -0.019 0.432 1.00 90.94 85 ASN A C 1
ATOM 691 O O . ASN A 1 85 ? -12.390 0.828 -0.154 1.00 90.94 85 ASN A O 1
ATOM 695 N N . ILE A 1 86 ? -10.446 -0.243 0.026 1.00 86.62 86 ILE A N 1
ATOM 696 C CA . ILE A 1 86 ? -9.927 0.323 -1.228 1.00 86.62 86 ILE A CA 1
ATOM 697 C C . ILE A 1 86 ? -10.450 -0.507 -2.404 1.00 86.62 86 ILE A C 1
ATOM 699 O O . ILE A 1 86 ? -10.051 -1.658 -2.573 1.00 86.62 86 ILE A O 1
ATOM 703 N N . PRO A 1 87 ? -11.284 0.070 -3.294 1.00 87.38 87 PRO A N 1
ATOM 704 C CA . PRO A 1 87 ? -11.754 -0.658 -4.459 1.00 87.38 87 PRO A CA 1
ATOM 705 C C . PRO A 1 87 ? -10.582 -1.022 -5.369 1.00 87.38 87 PRO A C 1
ATOM 707 O O . PRO A 1 87 ? -9.765 -0.164 -5.720 1.00 87.38 87 PRO A O 1
ATOM 710 N N . LEU A 1 88 ? -10.564 -2.264 -5.856 1.00 86.94 88 LEU A N 1
ATOM 711 C CA . LEU A 1 88 ? -9.547 -2.746 -6.796 1.00 86.94 88 LEU A CA 1
ATOM 712 C C . LEU A 1 88 ? -9.472 -1.884 -8.073 1.00 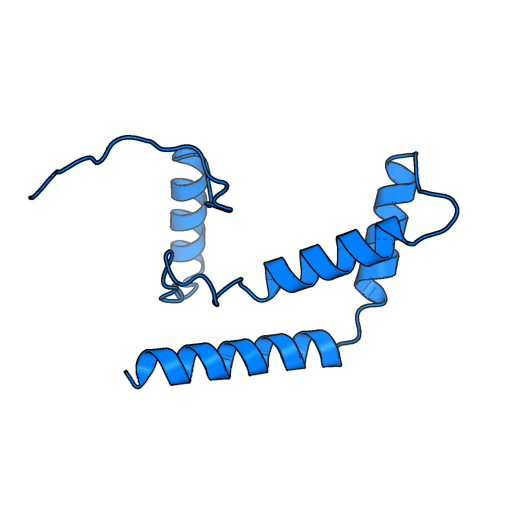86.94 88 LEU A C 1
ATOM 714 O O . LEU A 1 88 ? -8.412 -1.744 -8.679 1.00 86.94 88 LEU A O 1
ATOM 718 N N . ALA A 1 89 ? -10.576 -1.230 -8.450 1.00 86.56 89 ALA A N 1
ATOM 719 C CA . ALA A 1 89 ? -10.618 -0.261 -9.543 1.00 86.56 89 ALA A CA 1
ATOM 720 C C . ALA A 1 89 ? -9.656 0.927 -9.339 1.00 86.56 89 ALA A C 1
ATOM 722 O O . ALA A 1 89 ? -9.046 1.384 -10.307 1.00 86.56 89 ALA A O 1
ATOM 723 N N . ILE A 1 90 ? -9.475 1.404 -8.099 1.00 83.88 90 ILE A N 1
ATOM 724 C CA . ILE A 1 90 ? -8.511 2.469 -7.783 1.00 83.88 90 ILE A CA 1
ATOM 725 C C . ILE A 1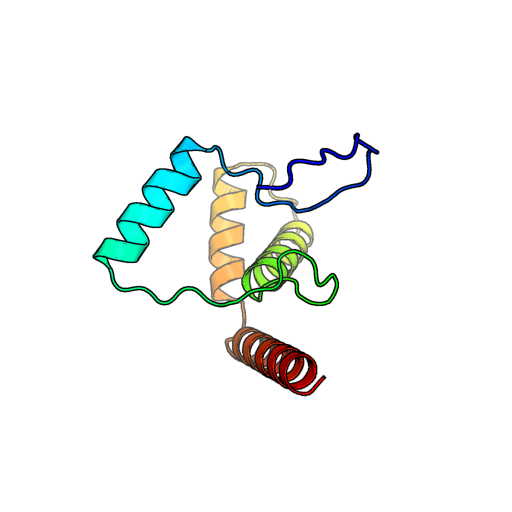 90 ? -7.089 1.952 -8.011 1.00 83.88 90 ILE A C 1
ATOM 727 O O . ILE A 1 90 ? -6.310 2.604 -8.702 1.00 83.88 90 ILE A O 1
ATOM 731 N N . ILE A 1 91 ? -6.774 0.754 -7.513 1.00 85.00 91 ILE A N 1
ATOM 732 C CA . ILE A 1 91 ? -5.457 0.121 -7.690 1.00 85.00 91 ILE A CA 1
ATOM 733 C C . ILE A 1 91 ? -5.146 -0.054 -9.184 1.00 85.00 91 ILE A C 1
ATOM 735 O O . ILE A 1 91 ? -4.095 0.379 -9.661 1.00 85.00 91 ILE A O 1
ATOM 739 N N . ASN A 1 92 ? -6.094 -0.595 -9.951 1.00 87.50 92 ASN A N 1
ATOM 740 C CA . ASN A 1 92 ? -5.953 -0.786 -11.394 1.00 87.50 92 ASN A CA 1
ATOM 741 C C . ASN A 1 92 ? -5.792 0.542 -12.146 1.00 87.50 92 ASN A C 1
ATOM 743 O O . ASN A 1 92 ? -4.950 0.653 -13.038 1.00 87.50 92 ASN A O 1
ATOM 747 N N . SER A 1 93 ? -6.553 1.576 -11.778 1.00 86.25 93 SER A N 1
ATOM 748 C CA . SER A 1 93 ? -6.418 2.914 -12.364 1.00 86.25 93 SER A CA 1
ATOM 749 C C . SER A 1 93 ? -5.025 3.506 -12.116 1.00 86.25 93 SER A C 1
ATOM 751 O O . SER A 1 93 ? -4.418 4.066 -13.034 1.00 86.25 93 SER A O 1
ATOM 753 N N . LEU A 1 94 ? -4.468 3.315 -10.914 1.00 82.31 94 LEU A N 1
ATOM 754 C CA . LEU A 1 94 ? -3.123 3.775 -10.562 1.00 82.31 94 LEU A CA 1
ATOM 755 C C . LEU A 1 94 ? -2.038 3.039 -11.343 1.00 82.31 94 LEU A C 1
ATOM 757 O O . LEU A 1 94 ? -1.164 3.690 -11.917 1.00 82.31 94 LEU A O 1
ATOM 761 N N . ILE A 1 95 ? -2.125 1.710 -11.438 1.00 84.12 95 ILE A N 1
ATOM 762 C CA . ILE A 1 95 ? -1.206 0.896 -12.248 1.00 84.12 95 ILE A CA 1
ATOM 763 C C . ILE A 1 95 ? -1.260 1.335 -13.718 1.00 84.12 95 ILE A C 1
ATOM 765 O O . ILE A 1 95 ? -0.223 1.538 -14.350 1.00 84.12 95 ILE A O 1
ATOM 769 N N . ASN A 1 96 ? -2.456 1.566 -14.262 1.00 83.44 96 ASN A N 1
ATOM 770 C CA . ASN A 1 96 ? -2.629 2.008 -15.646 1.00 83.44 96 ASN A CA 1
ATOM 771 C C . ASN A 1 96 ? -2.142 3.445 -15.884 1.00 83.44 96 ASN A C 1
ATOM 773 O O . ASN A 1 96 ? -1.584 3.747 -16.939 1.00 83.44 96 ASN A O 1
ATOM 777 N N . SER A 1 97 ? -2.347 4.354 -14.928 1.00 80.94 97 SER A N 1
ATOM 778 C CA . SER A 1 97 ? -1.795 5.716 -14.971 1.00 80.94 97 SER A CA 1
ATOM 779 C C . SER A 1 97 ? -0.266 5.683 -14.986 1.00 80.94 97 SER A C 1
ATOM 781 O O . SER A 1 97 ? 0.380 6.313 -15.822 1.00 80.94 97 SER A O 1
ATOM 783 N N . MET A 1 98 ? 0.319 4.854 -14.127 1.00 76.62 98 MET A N 1
ATOM 784 C CA . MET A 1 98 ? 1.755 4.617 -14.052 1.00 76.62 98 MET A CA 1
ATOM 785 C C . MET A 1 98 ? 2.323 4.040 -15.343 1.00 76.62 98 MET A C 1
ATOM 787 O O . MET A 1 98 ? 3.276 4.595 -15.882 1.00 76.62 98 MET A O 1
ATOM 791 N N . ARG A 1 99 ? 1.694 2.996 -15.894 1.00 77.81 99 ARG A N 1
ATOM 792 C CA . ARG A 1 99 ? 2.081 2.409 -17.182 1.00 77.81 99 ARG A CA 1
ATOM 793 C C . ARG A 1 99 ? 2.095 3.462 -18.291 1.00 77.81 99 ARG A C 1
ATOM 795 O O . ARG A 1 99 ? 3.064 3.530 -19.040 1.00 77.81 99 ARG A O 1
ATOM 802 N N . ARG A 1 100 ? 1.070 4.321 -18.360 1.00 79.69 100 ARG A N 1
ATOM 803 C CA . ARG A 1 100 ? 1.008 5.433 -19.325 1.00 79.69 100 ARG A CA 1
ATOM 804 C C . ARG A 1 100 ? 2.157 6.424 -19.143 1.00 79.69 100 ARG A C 1
ATOM 806 O O . ARG A 1 100 ? 2.790 6.782 -20.130 1.00 79.69 100 ARG A O 1
ATOM 813 N N . ARG A 1 101 ? 2.457 6.833 -17.905 1.00 74.88 101 ARG A N 1
ATOM 814 C CA . ARG A 1 101 ? 3.582 7.739 -17.614 1.00 74.88 101 ARG A CA 1
ATOM 815 C C . ARG A 1 101 ? 4.923 7.117 -18.003 1.00 74.88 101 ARG A C 1
ATOM 817 O O . ARG A 1 101 ? 5.722 7.789 -18.641 1.00 74.88 101 ARG A O 1
ATOM 824 N N . CYS A 1 102 ? 5.151 5.841 -17.693 1.00 70.88 102 CYS A N 1
ATOM 825 C CA . CYS A 1 102 ? 6.380 5.142 -18.077 1.00 70.88 102 CYS A CA 1
ATOM 826 C C . CYS A 1 102 ? 6.547 5.059 -19.598 1.00 70.88 102 CYS A C 1
ATOM 828 O O . CYS A 1 102 ? 7.624 5.350 -20.105 1.00 70.88 102 CYS A O 1
ATOM 830 N N . VAL A 1 103 ? 5.483 4.715 -20.331 1.00 70.38 103 VAL A N 1
ATOM 831 C CA . VAL A 1 103 ? 5.517 4.672 -21.802 1.00 70.38 103 VAL A CA 1
ATOM 832 C C . VAL A 1 103 ? 5.786 6.061 -22.383 1.00 70.38 103 VAL A C 1
ATOM 834 O O . VAL A 1 103 ? 6.657 6.200 -23.234 1.00 70.38 103 VAL A O 1
ATOM 837 N N . LEU A 1 104 ? 5.111 7.098 -21.876 1.00 66.88 104 LEU A N 1
ATOM 838 C CA . LEU A 1 104 ? 5.328 8.482 -22.306 1.00 66.88 104 LEU A CA 1
ATOM 839 C C . LEU A 1 104 ? 6.772 8.951 -22.057 1.00 66.88 104 LEU A C 1
ATOM 841 O O . LEU A 1 104 ? 7.326 9.690 -22.864 1.00 66.88 104 LEU A O 1
ATOM 845 N N . HIS A 1 105 ? 7.385 8.520 -20.952 1.00 60.56 105 HIS A N 1
ATOM 846 C CA . HIS A 1 105 ? 8.777 8.833 -20.634 1.00 60.56 105 HIS A CA 1
ATOM 847 C C . HIS A 1 105 ? 9.798 8.015 -21.440 1.00 60.56 105 HIS A C 1
ATOM 849 O O . HIS A 1 105 ? 10.875 8.529 -21.696 1.00 60.56 105 HIS A O 1
ATOM 855 N N . CYS A 1 106 ? 9.478 6.786 -21.857 1.00 53.50 106 CYS A N 1
ATOM 856 C CA . CYS A 1 106 ? 10.354 5.945 -22.685 1.00 53.50 106 CYS A CA 1
ATOM 857 C C . CYS A 1 106 ? 10.306 6.307 -24.186 1.00 53.50 106 CYS A C 1
ATOM 859 O O . CYS A 1 106 ? 11.156 5.863 -24.951 1.00 53.50 106 CYS A O 1
ATOM 861 N N . MET A 1 107 ? 9.295 7.074 -24.609 1.00 53.25 107 MET A N 1
ATOM 862 C CA . MET A 1 107 ? 9.116 7.572 -25.983 1.00 53.25 107 MET A CA 1
ATOM 863 C C . MET A 1 107 ? 9.717 8.974 -26.221 1.00 53.25 107 MET A C 1
ATOM 865 O O . MET A 1 107 ? 9.574 9.504 -27.322 1.00 53.25 107 MET A O 1
ATOM 869 N N . ARG A 1 108 ? 10.347 9.592 -25.213 1.00 46.94 108 ARG A N 1
ATOM 870 C CA . ARG A 1 108 ? 11.139 10.833 -25.332 1.00 46.94 108 ARG A CA 1
ATOM 871 C C . ARG A 1 108 ? 12.618 10.511 -25.220 1.00 46.94 108 ARG A C 1
ATOM 873 O O . ARG A 1 108 ? 13.391 11.254 -25.859 1.00 46.94 108 ARG A O 1
#

InterPro domains:
  IPR036397 Ribonuclease H superfamily [G3DSA:3.30.420.10] (3-107)

Organism: Schistosoma japonicum (NCBI:txid6182)

Mean predicted aligned error: 13.16 Å

Foldseek 3Di:
DDDDDDDDDDDDDPQCPPDPVRVVVVVVVCVVVVPDDDPDDSPDPVDDDLVVVVVVVLVVQQCPDPPNQPDPVSSVVSSVVVNVVDDVVSSVVRVVVNVVVVVVVVVD

Solvent-accessible surface area (backbone atoms only — not comparable to full-atom values): 6960 Å² total; per-residue (Å²): 141,83,90,77,90,79,82,91,77,93,70,92,69,98,59,89,80,63,51,72,67,54,51,50,51,56,49,54,52,33,59,75,67,67,55,81,81,76,91,69,66,95,78,47,86,94,59,72,55,62,63,57,56,49,50,52,52,47,55,53,53,52,68,68,40,82,76,69,64,85,46,71,71,55,39,50,52,44,49,55,54,52,57,73,66,54,57,66,68,58,56,53,50,41,53,53,52,48,52,49,52,53,50,60,60,74,74,108

pLDDT: mean 72.61, std 18.45, range [26.5, 92.62]